Protein AF-A0A0A2K916-F1 (afdb_monomer_lite)

Secondary structure (DSSP, 8-state):
-HHHHHHTT--EEEE-HHHHTTHHHHHHHHTTTTTTT-EEEE------S--SGGGS-SS-TT-TTSHHHHHHHHHH-SHHHHHHHHHHHHHHHHTT--HHHHHHHHHHHTSS--GGGT-------SSHHHHHHHHHHHHS-PPPHHHHHHHHHHHHHHGGGPPPS--

Sequence (167 aa):
MFDLFQRHGHSGVDTSRVYRAGSPEEYLGDSQWKARGLKVQTKGYPTARKGLENLRLKYSRFDPKRRQGGAQQGRYWNEAYFDALDIIRSVAKIHGLTESECAFRWLSHHSGLDREFGDAVLVGASSYRQLETNLVELEKGSLPEEVVQALNDRWLQVKGGVFKYWR

InterPro domains:
  IPR023210 NADP-dependent oxidoreductase domain [PF00248] (63-152)
  IPR036812 NAD(P)-dependent oxidoreductase domain superfamily [G3DSA:3.20.20.100] (51-167)
  IPR036812 NAD(P)-dependent oxidoreductase domain superfamily [SSF51430] (71-162)

Structure (mmCIF, N/CA/C/O backbone):
data_AF-A0A0A2K916-F1
#
_entry.id   AF-A0A0A2K916-F1
#
loop_
_atom_site.group_PDB
_atom_site.id
_atom_site.type_symbol
_atom_site.label_atom_id
_atom_site.label_alt_id
_atom_site.label_comp_id
_atom_site.label_asym_id
_atom_site.label_entity_id
_atom_site.label_seq_id
_atom_site.pdbx_PDB_ins_c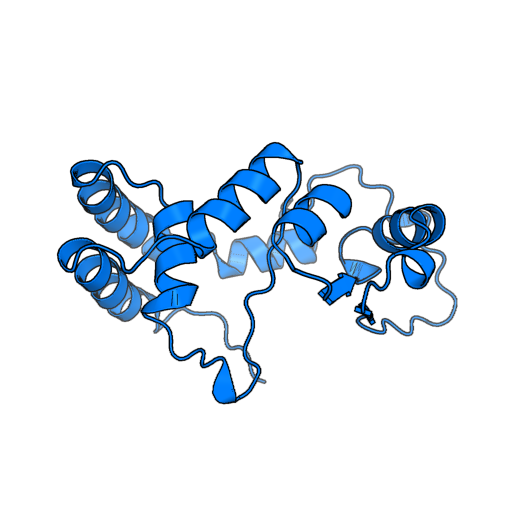ode
_atom_site.Cartn_x
_atom_site.Cartn_y
_atom_site.Cartn_z
_atom_site.occupancy
_atom_site.B_iso_or_equiv
_atom_site.auth_seq_id
_atom_site.auth_comp_id
_atom_site.auth_asym_id
_atom_site.auth_atom_id
_atom_site.pdbx_PDB_model_num
ATOM 1 N N . MET A 1 1 ? 8.222 -14.745 -8.847 1.00 87.31 1 MET A N 1
ATOM 2 C CA . MET A 1 1 ? 7.267 -13.672 -8.471 1.00 87.31 1 MET A CA 1
ATOM 3 C C . MET A 1 1 ? 6.186 -13.509 -9.528 1.00 87.31 1 MET A C 1
ATOM 5 O O . MET A 1 1 ? 5.023 -13.550 -9.158 1.00 87.31 1 MET A O 1
ATOM 9 N N . PHE A 1 2 ? 6.535 -13.400 -10.817 1.00 91.12 2 PHE A N 1
ATOM 10 C CA . PHE A 1 2 ? 5.530 -13.291 -11.883 1.00 91.12 2 PHE A CA 1
ATOM 11 C C . PHE A 1 2 ? 4.550 -14.468 -11.933 1.00 91.12 2 PHE A C 1
ATOM 13 O O . PHE A 1 2 ? 3.363 -14.225 -12.068 1.00 91.12 2 PHE A O 1
ATOM 20 N N . ASP A 1 3 ? 4.988 -15.709 -11.693 1.00 92.50 3 ASP A N 1
ATOM 21 C CA . ASP A 1 3 ? 4.062 -16.859 -11.680 1.00 92.50 3 ASP A CA 1
ATOM 22 C C . ASP A 1 3 ? 2.998 -16.768 -10.581 1.00 92.50 3 ASP A C 1
ATOM 24 O O . ASP A 1 3 ? 1.898 -17.279 -10.738 1.00 92.50 3 ASP A O 1
ATOM 28 N N . LEU A 1 4 ? 3.327 -16.158 -9.438 1.00 94.75 4 LEU A N 1
ATOM 29 C CA . LEU A 1 4 ? 2.354 -15.911 -8.374 1.00 94.75 4 LEU A CA 1
ATOM 30 C C . LEU A 1 4 ? 1.398 -14.798 -8.799 1.00 94.75 4 LEU A C 1
ATOM 32 O O . LEU A 1 4 ? 0.192 -14.983 -8.780 1.00 94.75 4 LEU A O 1
ATOM 36 N N . PHE A 1 5 ? 1.944 -13.676 -9.262 1.00 94.31 5 PHE A N 1
ATOM 37 C CA . PHE A 1 5 ? 1.154 -12.538 -9.723 1.00 94.31 5 PHE A CA 1
ATOM 38 C C . PHE A 1 5 ? 0.159 -12.918 -10.836 1.00 94.31 5 PHE A C 1
ATOM 40 O O . PHE A 1 5 ? -1.000 -12.518 -10.795 1.00 94.31 5 PHE A O 1
ATOM 47 N N . GLN A 1 6 ? 0.585 -13.763 -11.780 1.00 94.44 6 GLN A N 1
ATOM 48 C CA . GLN A 1 6 ? -0.260 -14.280 -12.858 1.00 94.44 6 GLN A CA 1
ATOM 49 C C . GLN A 1 6 ? -1.275 -15.327 -12.381 1.00 94.44 6 GLN A C 1
ATOM 51 O O . GLN A 1 6 ? -2.365 -15.392 -12.941 1.00 94.44 6 GLN A O 1
ATOM 56 N N . ARG A 1 7 ? -0.969 -16.115 -11.338 1.00 95.94 7 ARG A N 1
ATOM 57 C CA . ARG A 1 7 ? -1.947 -17.023 -10.704 1.00 95.94 7 ARG A CA 1
ATOM 58 C C . ARG A 1 7 ? -3.122 -16.271 -10.077 1.00 95.94 7 ARG A C 1
ATOM 60 O O . ARG A 1 7 ? -4.234 -16.777 -10.126 1.00 95.94 7 ARG A O 1
ATOM 67 N N . HIS A 1 8 ? -2.884 -15.059 -9.580 1.00 95.94 8 HIS A N 1
ATOM 68 C CA . HIS A 1 8 ? -3.926 -14.123 -9.137 1.00 95.94 8 HIS A CA 1
ATOM 69 C C . HIS A 1 8 ? -4.575 -13.340 -10.304 1.00 95.94 8 HIS A C 1
ATOM 71 O O . HIS A 1 8 ? -5.318 -12.387 -10.099 1.00 95.94 8 HIS A O 1
ATOM 77 N N . GLY A 1 9 ? -4.299 -13.713 -11.561 1.00 94.81 9 GLY A N 1
ATOM 78 C CA . GLY A 1 9 ? -4.938 -13.131 -12.746 1.00 94.81 9 GLY A CA 1
ATOM 79 C C . GLY A 1 9 ? -4.369 -11.784 -13.202 1.00 94.81 9 GLY A C 1
ATOM 80 O O . GLY A 1 9 ? -4.947 -11.142 -14.079 1.00 94.81 9 GLY A O 1
ATOM 81 N N . HIS A 1 10 ? -3.239 -11.334 -12.650 1.00 95.06 10 HIS A N 1
ATOM 82 C CA . HIS A 1 10 ? -2.664 -10.034 -12.989 1.00 95.06 10 HIS A CA 1
ATOM 83 C C . HIS A 1 10 ? -1.557 -10.119 -14.050 1.00 95.06 10 HIS A C 1
ATOM 85 O O . HIS A 1 10 ? -0.764 -11.060 -14.088 1.00 95.06 10 HIS A O 1
ATOM 91 N N . SER A 1 11 ? -1.459 -9.087 -14.898 1.00 94.00 11 SER A N 1
ATOM 92 C CA . SER A 1 11 ? -0.480 -9.037 -15.997 1.00 94.00 11 SER A CA 1
ATOM 93 C C . SER A 1 11 ? 0.291 -7.718 -16.123 1.00 94.00 11 SER A C 1
ATOM 95 O O . SER A 1 11 ? 1.209 -7.638 -16.937 1.00 94.00 11 SER A O 1
ATOM 97 N N . GLY A 1 12 ? -0.088 -6.664 -15.393 1.00 92.75 12 GLY A N 1
ATOM 98 C CA . GLY A 1 12 ? 0.546 -5.343 -15.478 1.00 92.75 12 GLY A CA 1
ATOM 99 C C . GLY A 1 12 ? 1.799 -5.245 -14.609 1.00 92.75 12 GLY A C 1
ATOM 100 O O . GLY A 1 12 ? 1.742 -5.545 -13.421 1.00 92.75 12 GLY A O 1
ATOM 101 N N . VAL A 1 13 ? 2.924 -4.816 -15.181 1.00 89.94 13 VAL A N 1
ATOM 102 C CA . VAL A 1 13 ? 4.197 -4.677 -14.457 1.00 89.94 13 VAL A CA 1
ATOM 103 C C . VAL A 1 13 ? 4.744 -3.265 -14.640 1.00 89.94 13 VAL A C 1
ATOM 105 O O . VAL A 1 13 ? 5.066 -2.885 -15.760 1.00 89.94 13 VAL A O 1
ATOM 108 N N . ASP A 1 14 ? 4.888 -2.506 -13.550 1.00 87.50 14 ASP A N 1
ATOM 109 C CA . ASP A 1 14 ? 5.617 -1.228 -13.538 1.00 87.50 14 ASP A CA 1
ATOM 110 C C . ASP A 1 14 ? 7.087 -1.469 -13.178 1.00 87.50 14 ASP A C 1
ATOM 112 O O . ASP A 1 14 ? 7.403 -2.138 -12.191 1.00 87.50 14 ASP A O 1
ATOM 116 N N . THR A 1 15 ? 7.997 -0.897 -13.962 1.00 80.19 15 THR A N 1
ATOM 117 C CA . THR A 1 15 ? 9.429 -0.871 -13.652 1.00 80.19 15 THR A CA 1
ATOM 118 C C . THR A 1 15 ? 9.995 0.539 -13.737 1.00 80.19 15 THR A C 1
ATOM 120 O O . THR A 1 15 ? 9.537 1.401 -14.489 1.00 80.19 15 THR A O 1
ATOM 123 N N . SER A 1 16 ? 11.049 0.782 -12.963 1.00 75.94 16 SER A N 1
ATOM 124 C CA . SER A 1 16 ? 11.874 1.968 -13.122 1.00 75.94 16 SER A CA 1
ATOM 125 C C . SER A 1 16 ? 13.314 1.676 -12.741 1.00 75.94 16 SER A C 1
ATOM 127 O O . SER A 1 16 ? 13.603 1.290 -11.601 1.00 75.94 16 SER A O 1
ATOM 129 N N . ARG A 1 17 ? 14.227 2.030 -13.651 1.00 70.81 17 ARG A N 1
ATOM 130 C CA . ARG A 1 17 ? 15.678 2.017 -13.423 1.00 70.81 17 ARG A CA 1
ATOM 131 C C . ARG A 1 17 ? 16.077 2.745 -12.140 1.00 70.81 17 ARG A C 1
ATOM 133 O O . ARG A 1 17 ? 17.066 2.381 -11.512 1.00 70.81 17 ARG A O 1
ATOM 140 N N . VAL A 1 18 ? 15.310 3.753 -11.717 1.00 68.25 18 VAL A N 1
ATOM 141 C CA . VAL A 1 18 ? 15.595 4.567 -10.523 1.00 68.25 18 VAL A CA 1
ATOM 142 C C . VAL A 1 18 ? 15.354 3.805 -9.215 1.00 68.25 18 VAL A C 1
ATOM 144 O O . VAL A 1 18 ? 16.002 4.113 -8.213 1.00 68.25 18 VAL A O 1
ATOM 147 N N . TYR A 1 19 ? 14.459 2.811 -9.195 1.00 68.06 19 TYR A N 1
ATOM 148 C CA . TYR A 1 19 ? 14.067 2.136 -7.952 1.00 68.06 19 TYR A CA 1
ATOM 149 C C . TYR A 1 19 ? 15.138 1.188 -7.409 1.00 68.06 19 TYR A C 1
ATOM 151 O O . TYR A 1 19 ? 15.278 1.060 -6.192 1.00 68.06 19 TYR A O 1
ATOM 159 N N . ARG A 1 20 ? 15.888 0.518 -8.292 1.00 67.62 20 ARG A N 1
ATOM 160 C CA . ARG A 1 20 ? 16.982 -0.396 -7.918 1.00 67.62 20 ARG A CA 1
ATOM 161 C C . ARG A 1 20 ? 18.138 -0.399 -8.923 1.00 67.62 20 ARG A C 1
ATOM 163 O O . ARG A 1 20 ? 18.786 -1.417 -9.128 1.00 67.62 20 ARG A O 1
ATOM 170 N N . ALA A 1 21 ? 18.411 0.749 -9.536 1.00 67.62 21 ALA A N 1
ATOM 171 C CA . ALA A 1 21 ? 19.611 0.951 -10.342 1.00 67.62 21 ALA A CA 1
ATOM 172 C C . ALA A 1 21 ? 19.800 -0.018 -11.523 1.00 67.62 21 ALA A C 1
ATOM 174 O O . ALA A 1 21 ? 20.924 -0.402 -11.821 1.00 67.62 21 ALA A O 1
ATOM 175 N N . GLY A 1 22 ? 18.717 -0.409 -12.195 1.00 70.06 22 GLY A N 1
ATOM 176 C CA . GLY A 1 22 ? 18.7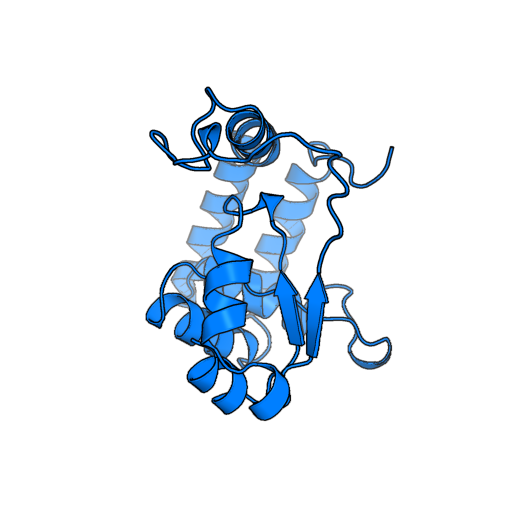78 -1.330 -13.337 1.00 70.06 22 GLY A CA 1
ATOM 177 C C . GLY A 1 22 ? 18.500 -2.799 -13.007 1.00 70.06 22 GLY A C 1
ATOM 178 O O . GLY A 1 22 ? 18.174 -3.560 -13.913 1.00 70.06 22 GLY A O 1
ATOM 179 N N . SER A 1 23 ? 18.546 -3.204 -11.730 1.00 74.25 23 SER A N 1
ATOM 180 C CA . SER A 1 23 ? 18.250 -4.595 -11.346 1.00 74.25 23 SER A CA 1
ATOM 181 C C . SER A 1 23 ? 16.850 -5.088 -11.767 1.00 74.25 23 SER A C 1
ATOM 183 O O . SER A 1 23 ? 16.707 -6.274 -12.062 1.00 74.25 23 SER A O 1
ATOM 185 N N . PRO A 1 24 ? 15.786 -4.253 -11.774 1.00 75.62 24 PRO A N 1
ATOM 186 C CA . PRO A 1 24 ? 14.473 -4.684 -12.243 1.00 75.62 24 PRO A CA 1
ATOM 187 C C . PRO A 1 24 ? 14.465 -4.972 -13.747 1.00 75.62 24 PRO A C 1
ATOM 189 O O . PRO A 1 24 ? 13.801 -5.908 -14.176 1.00 75.62 24 PRO A O 1
ATOM 192 N N . GLU A 1 25 ? 15.216 -4.207 -14.542 1.00 76.69 25 GLU A N 1
ATOM 193 C CA . GLU A 1 25 ? 15.340 -4.405 -15.986 1.00 76.69 25 GLU A CA 1
ATOM 194 C C . GLU A 1 25 ? 16.125 -5.676 -16.337 1.00 76.69 25 GLU A C 1
ATOM 196 O O . GLU A 1 25 ? 15.740 -6.366 -17.276 1.00 76.69 25 GLU A O 1
ATOM 201 N N . GLU A 1 26 ? 17.171 -6.010 -15.574 1.00 79.12 26 GLU A N 1
ATOM 202 C CA . GLU A 1 26 ? 17.886 -7.292 -15.696 1.00 79.12 26 GLU A CA 1
ATOM 203 C C . GLU A 1 26 ? 16.943 -8.466 -15.405 1.00 79.12 26 GLU A C 1
ATOM 205 O O . GLU A 1 26 ? 16.761 -9.342 -16.249 1.00 79.12 26 GLU A O 1
ATOM 210 N N . TYR A 1 27 ? 16.239 -8.421 -14.267 1.00 81.94 27 TYR A N 1
ATOM 211 C CA . TYR A 1 27 ? 15.251 -9.443 -13.909 1.00 81.94 27 TYR A CA 1
ATOM 212 C C . TYR A 1 27 ? 14.135 -9.568 -14.957 1.00 81.94 27 TYR A C 1
ATOM 214 O O . TYR A 1 27 ? 13.708 -10.673 -15.293 1.00 81.94 27 TYR A O 1
ATOM 222 N N . LEU A 1 28 ? 13.659 -8.442 -15.498 1.00 82.88 28 LEU A N 1
ATOM 223 C CA . LEU A 1 28 ? 12.695 -8.440 -16.594 1.00 82.88 28 LEU A CA 1
ATOM 224 C C . LEU A 1 28 ? 13.277 -9.093 -17.850 1.00 82.88 28 LEU A C 1
ATOM 226 O O . LEU A 1 28 ? 12.583 -9.911 -18.454 1.00 82.88 28 LEU A O 1
ATOM 230 N N . GLY A 1 29 ? 14.522 -8.785 -18.217 1.00 83.94 29 GLY A N 1
ATOM 231 C CA . GLY A 1 29 ? 15.231 -9.411 -19.336 1.00 83.94 29 GLY A CA 1
ATOM 232 C C . GLY A 1 29 ? 15.246 -10.936 -19.235 1.00 83.94 29 GLY A C 1
ATOM 233 O O . GLY A 1 29 ? 14.818 -11.613 -20.171 1.00 83.94 29 GLY A O 1
ATOM 234 N N . ASP A 1 30 ? 15.612 -11.459 -18.066 1.00 85.94 30 ASP A N 1
ATOM 235 C CA . ASP A 1 30 ? 15.699 -12.904 -17.810 1.00 85.94 30 ASP A CA 1
ATOM 236 C C . ASP A 1 30 ? 14.327 -13.582 -17.690 1.00 85.94 30 ASP A C 1
ATOM 238 O O . ASP A 1 30 ? 14.185 -14.788 -17.892 1.00 85.94 30 ASP A O 1
ATOM 242 N N . SER A 1 31 ? 13.277 -12.821 -17.376 1.00 86.69 31 SER A N 1
ATOM 243 C CA . SER A 1 31 ? 11.952 -13.382 -17.104 1.00 86.69 31 SER A CA 1
ATOM 244 C C . SER A 1 31 ? 11.175 -13.846 -18.337 1.00 86.69 31 SER A C 1
ATOM 246 O O . SER A 1 31 ? 10.111 -14.437 -18.174 1.00 86.69 31 SER A O 1
ATOM 248 N N . GLN A 1 32 ? 11.642 -13.573 -19.562 1.00 89.62 32 GLN A N 1
ATOM 249 C CA . GLN A 1 32 ? 10.876 -13.827 -20.796 1.00 89.62 32 GLN A CA 1
ATOM 250 C C . GLN A 1 32 ? 9.469 -13.191 -20.767 1.00 89.62 32 GLN A C 1
ATOM 252 O O . GLN A 1 32 ? 8.494 -13.753 -21.270 1.00 89.62 32 GLN A O 1
ATOM 257 N N . TRP A 1 33 ? 9.346 -12.002 -20.171 1.00 89.62 33 TRP A N 1
ATOM 258 C CA . TRP A 1 33 ? 8.066 -11.344 -19.878 1.00 89.62 33 TRP A CA 1
ATOM 259 C C . TRP A 1 33 ? 7.099 -11.245 -21.071 1.00 89.62 33 TRP A C 1
ATOM 261 O O . TRP A 1 33 ? 5.890 -11.366 -20.884 1.00 89.62 33 TRP A O 1
ATOM 271 N N . LYS A 1 34 ? 7.617 -11.083 -22.299 1.00 90.00 34 LYS A N 1
ATOM 272 C CA . LYS A 1 34 ? 6.802 -11.052 -23.527 1.00 90.00 34 LYS A CA 1
ATOM 273 C C . LYS A 1 34 ? 6.093 -12.381 -23.783 1.00 90.00 34 LYS A C 1
ATOM 275 O O . LYS A 1 34 ? 4.897 -12.384 -24.043 1.00 90.00 34 LYS A O 1
ATOM 280 N N . ALA A 1 35 ? 6.814 -13.498 -23.675 1.00 91.88 35 ALA A N 1
ATOM 281 C CA . ALA A 1 35 ? 6.252 -14.836 -23.875 1.00 91.88 35 ALA A CA 1
ATOM 282 C C . ALA A 1 35 ? 5.209 -15.184 -22.800 1.00 91.88 35 ALA A C 1
ATOM 284 O O . ALA A 1 35 ? 4.276 -15.936 -23.055 1.00 91.88 35 ALA A O 1
ATOM 285 N N . ARG A 1 36 ? 5.332 -14.577 -21.614 1.00 92.69 36 ARG A N 1
ATOM 286 C CA . ARG A 1 36 ? 4.366 -14.694 -20.513 1.00 92.69 36 ARG A CA 1
ATOM 287 C C . ARG A 1 36 ? 3.112 -13.832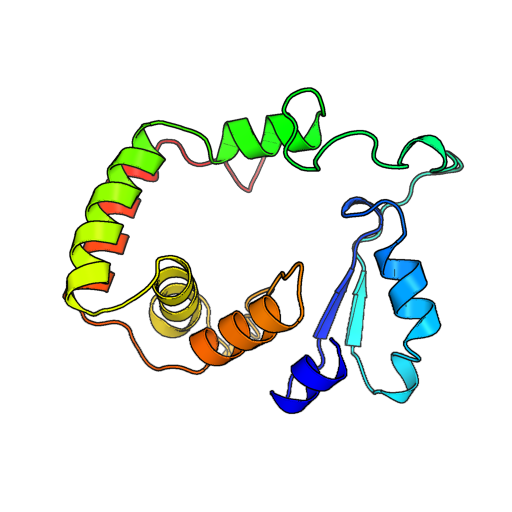 -20.690 1.00 92.69 36 ARG A C 1
ATOM 289 O O . ARG A 1 36 ? 2.226 -13.908 -19.846 1.00 92.69 36 ARG A O 1
ATOM 296 N N . GLY A 1 37 ? 3.047 -12.972 -21.710 1.00 93.06 37 GLY A N 1
ATOM 297 C CA . GLY A 1 37 ? 1.936 -12.035 -21.902 1.00 93.06 37 GLY A CA 1
ATOM 298 C C . GLY A 1 37 ? 1.884 -10.892 -20.878 1.00 93.06 37 GLY A C 1
ATOM 299 O O . GLY A 1 37 ? 0.830 -10.283 -20.692 1.00 93.06 37 GLY A O 1
ATOM 300 N N . LEU A 1 38 ? 2.996 -10.587 -20.195 1.00 93.00 38 LEU A N 1
ATOM 301 C CA . LEU A 1 38 ? 3.056 -9.464 -19.255 1.00 93.00 38 LEU A CA 1
ATOM 302 C C . LEU A 1 38 ? 3.032 -8.126 -20.011 1.00 93.00 38 LEU A C 1
ATOM 304 O O . LEU A 1 38 ? 3.710 -7.949 -21.024 1.00 93.00 38 LEU A O 1
ATOM 308 N N . LYS A 1 39 ? 2.278 -7.157 -19.489 1.00 92.00 39 LYS A N 1
ATOM 309 C CA . LYS A 1 39 ? 2.198 -5.783 -20.000 1.00 92.00 39 LYS A CA 1
ATOM 310 C C . LYS A 1 39 ? 3.127 -4.901 -19.170 1.00 92.00 39 LYS A C 1
ATOM 312 O O . LYS A 1 39 ? 2.763 -4.468 -18.079 1.00 92.00 39 LYS A O 1
ATOM 317 N N . VAL A 1 40 ? 4.338 -4.672 -19.673 1.00 88.19 40 VAL A N 1
ATOM 318 C CA . VAL A 1 40 ? 5.351 -3.875 -18.969 1.00 88.19 40 VAL A CA 1
ATOM 319 C C . VAL A 1 40 ? 5.178 -2.394 -19.288 1.00 88.19 40 VAL A C 1
ATOM 321 O O . VAL A 1 40 ? 5.262 -1.981 -20.444 1.00 88.19 40 VAL A O 1
ATOM 324 N N . GLN A 1 41 ? 4.990 -1.594 -18.245 1.00 83.12 41 GLN A N 1
ATOM 325 C CA . GLN A 1 41 ? 5.120 -0.145 -18.270 1.00 83.12 41 GLN A CA 1
ATOM 326 C C . GLN A 1 41 ? 6.448 0.230 -17.613 1.00 83.12 41 GLN A C 1
ATOM 328 O O . GLN A 1 41 ? 6.839 -0.330 -16.590 1.00 83.12 41 GLN A O 1
ATOM 333 N N . THR A 1 42 ? 7.181 1.158 -18.223 1.00 73.94 42 THR A N 1
ATOM 334 C CA . THR A 1 42 ? 8.459 1.623 -17.683 1.00 73.94 42 THR A CA 1
ATOM 335 C C . THR A 1 42 ? 8.432 3.126 -17.511 1.00 73.94 42 THR A C 1
ATOM 337 O O . THR A 1 42 ? 8.121 3.869 -18.443 1.00 73.94 42 THR A O 1
ATOM 340 N N . LYS A 1 43 ? 8.843 3.599 -16.337 1.00 68.25 43 LYS A N 1
ATOM 341 C CA . LYS A 1 43 ? 9.134 5.020 -16.150 1.00 68.25 43 LYS A CA 1
ATOM 342 C C . LYS A 1 43 ? 10.445 5.326 -16.860 1.00 68.25 43 LYS A C 1
ATOM 344 O O . LYS A 1 43 ? 11.517 4.934 -16.395 1.00 68.25 43 LYS A O 1
ATOM 349 N N . GLY A 1 44 ? 10.356 5.991 -18.010 1.00 58.19 44 GLY A N 1
ATOM 350 C CA . GLY A 1 44 ? 11.521 6.469 -18.744 1.00 58.19 44 GLY A CA 1
ATOM 351 C C . GLY A 1 44 ? 12.343 7.411 -17.865 1.00 58.19 44 GLY A C 1
ATOM 352 O O . GLY A 1 44 ? 11.846 8.440 -17.418 1.00 58.19 44 GLY A O 1
ATOM 353 N N . TYR A 1 45 ? 13.601 7.057 -17.610 1.00 57.19 45 TYR A N 1
ATOM 354 C CA . TYR A 1 45 ? 14.565 7.943 -16.961 1.00 57.19 45 TYR A CA 1
ATOM 355 C C . TYR A 1 45 ? 15.691 8.232 -17.957 1.00 57.19 45 TYR A C 1
ATOM 357 O O . TYR A 1 45 ? 16.715 7.544 -17.938 1.00 57.19 45 TYR A O 1
ATOM 365 N N . PRO A 1 46 ? 15.485 9.173 -18.899 1.00 56.72 46 PRO A N 1
ATOM 366 C CA . PRO A 1 46 ? 16.454 9.467 -19.943 1.00 56.72 46 PRO A CA 1
ATOM 367 C C . PRO A 1 46 ? 17.643 10.217 -19.337 1.00 56.72 46 PRO A C 1
ATOM 369 O O . PRO A 1 46 ? 17.722 11.440 -19.370 1.00 56.72 46 PRO A O 1
ATOM 372 N N . THR A 1 47 ? 18.590 9.488 -18.753 1.00 55.19 47 THR A N 1
ATOM 373 C CA . THR A 1 47 ? 19.897 10.046 -18.407 1.00 55.19 47 THR A CA 1
ATOM 374 C C . THR A 1 47 ? 20.859 9.769 -19.542 1.00 55.19 47 THR A C 1
ATOM 376 O O . THR A 1 47 ? 21.266 8.627 -19.757 1.00 55.19 47 THR A O 1
ATOM 379 N N . ALA A 1 48 ? 21.254 10.821 -20.254 1.00 49.12 48 ALA A N 1
ATOM 380 C CA . ALA A 1 48 ? 22.370 10.751 -21.179 1.00 49.12 48 ALA A CA 1
ATOM 381 C C . ALA A 1 48 ? 23.639 10.304 -20.422 1.00 49.12 48 ALA A C 1
ATOM 383 O O . ALA A 1 48 ? 24.122 10.997 -19.528 1.00 49.12 48 ALA A O 1
ATOM 384 N N . ARG A 1 49 ? 24.176 9.134 -20.787 1.00 48.72 49 ARG A N 1
ATOM 385 C CA . ARG A 1 49 ? 25.587 8.732 -20.613 1.00 48.72 49 ARG A CA 1
ATOM 386 C C . ARG A 1 49 ? 26.223 8.690 -19.208 1.00 48.72 49 ARG A C 1
ATOM 388 O O . ARG A 1 49 ? 27.429 8.475 -19.138 1.00 48.72 49 ARG A O 1
ATOM 395 N N . LYS A 1 50 ? 25.505 8.801 -18.085 1.00 55.38 50 LYS A N 1
ATOM 396 C CA . LYS A 1 50 ? 26.109 8.471 -16.773 1.00 55.38 50 LYS A CA 1
ATOM 397 C C . LYS A 1 50 ? 25.936 6.982 -16.470 1.00 55.38 50 LYS A C 1
ATOM 399 O O . LYS A 1 50 ? 24.828 6.538 -16.184 1.00 55.38 50 LYS A O 1
ATOM 404 N N . GLY A 1 51 ? 27.032 6.225 -16.552 1.00 54.44 51 GLY A N 1
ATOM 405 C CA . GLY A 1 51 ? 27.089 4.831 -16.111 1.00 54.44 51 GLY A CA 1
ATOM 406 C C . GLY A 1 51 ? 26.635 4.696 -14.654 1.00 54.44 51 GLY A C 1
ATOM 407 O O . GLY A 1 51 ? 26.968 5.523 -13.805 1.00 54.44 51 GLY A O 1
ATOM 408 N N . LEU A 1 52 ? 25.826 3.673 -14.378 1.00 53.94 52 LEU A N 1
ATOM 409 C CA . LEU A 1 52 ? 25.156 3.457 -13.090 1.00 53.94 52 LEU A CA 1
ATOM 410 C C . LEU A 1 52 ? 26.017 2.655 -12.095 1.00 53.94 52 LEU A C 1
ATOM 412 O O . LEU A 1 52 ? 25.517 2.251 -11.050 1.00 53.94 52 LEU A O 1
ATOM 416 N N . GLU A 1 53 ? 27.306 2.450 -12.377 1.00 54.75 53 GLU A N 1
ATOM 417 C CA . GLU A 1 53 ? 28.219 1.636 -11.554 1.00 54.75 53 GLU A CA 1
ATOM 418 C C . GLU A 1 53 ? 28.291 2.106 -10.087 1.00 54.75 53 GLU A C 1
ATOM 420 O O . GLU A 1 53 ? 28.423 1.301 -9.166 1.00 54.75 53 GLU A O 1
ATOM 425 N N . ASN A 1 54 ? 28.058 3.400 -9.844 1.00 50.72 54 ASN A N 1
ATOM 426 C CA . ASN A 1 54 ? 28.018 4.005 -8.508 1.00 50.72 54 ASN A CA 1
ATOM 427 C C . ASN A 1 54 ? 26.714 3.762 -7.721 1.00 50.72 54 ASN A C 1
ATOM 429 O O . ASN A 1 54 ? 26.549 4.290 -6.620 1.00 50.72 54 ASN A O 1
ATOM 433 N N . LEU A 1 55 ? 25.756 3.001 -8.257 1.00 54.56 55 LEU A N 1
ATOM 434 C CA . LEU A 1 55 ? 24.504 2.690 -7.563 1.00 54.56 55 LEU A CA 1
ATOM 435 C C . LEU A 1 55 ? 24.518 1.360 -6.801 1.00 54.56 55 LEU A C 1
ATOM 437 O O . LEU A 1 55 ? 23.527 1.056 -6.132 1.00 54.56 55 LEU A O 1
ATOM 441 N N . ARG A 1 56 ? 25.618 0.595 -6.838 1.00 53.44 56 ARG A N 1
ATOM 442 C CA . ARG A 1 56 ? 25.772 -0.621 -6.027 1.00 53.44 56 ARG A CA 1
ATOM 443 C C . ARG A 1 56 ? 25.628 -0.252 -4.540 1.00 53.44 56 ARG A C 1
ATOM 445 O O . ARG A 1 56 ? 26.400 0.526 -3.983 1.00 53.44 56 ARG A O 1
ATOM 452 N N . LEU A 1 57 ? 24.540 -0.718 -3.928 1.00 56.81 57 LEU A N 1
ATOM 453 C CA . LEU A 1 57 ? 23.977 -0.138 -2.707 1.00 56.81 57 LEU A CA 1
ATOM 454 C C . LEU A 1 57 ? 24.793 -0.552 -1.468 1.00 56.81 57 LEU A C 1
ATOM 456 O O . LEU A 1 57 ? 24.605 -1.645 -0.949 1.00 56.81 57 LEU A O 1
ATOM 460 N N . LYS A 1 58 ? 25.664 0.330 -0.958 1.00 60.16 58 LYS A N 1
ATOM 461 C CA . LYS A 1 58 ? 26.337 0.143 0.349 1.00 60.16 58 LYS A CA 1
ATOM 462 C C . LYS A 1 58 ? 25.397 0.373 1.550 1.00 60.16 58 LYS A C 1
ATOM 464 O O . LYS A 1 58 ? 25.695 -0.053 2.658 1.00 60.16 58 LYS A O 1
ATOM 469 N N . TYR A 1 59 ? 24.262 1.038 1.323 1.00 63.56 59 TYR A N 1
ATOM 470 C CA . TYR A 1 59 ? 23.323 1.498 2.351 1.00 63.56 59 TYR A CA 1
ATOM 471 C C . TYR A 1 59 ? 21.871 1.178 1.973 1.00 63.56 59 TYR A C 1
ATOM 473 O O . TYR A 1 59 ? 21.542 1.079 0.785 1.00 63.56 59 TYR A O 1
ATOM 481 N N . SER A 1 60 ? 20.993 1.070 2.980 1.00 77.06 60 SER A N 1
ATOM 482 C CA . SER A 1 60 ? 19.551 0.850 2.791 1.00 77.06 60 SER A CA 1
ATOM 483 C C . SER A 1 60 ? 18.934 1.911 1.872 1.00 77.06 60 SER A C 1
ATOM 485 O O . SER A 1 60 ? 19.332 3.078 1.870 1.00 77.06 60 SER A O 1
ATOM 487 N N . ARG A 1 61 ? 17.910 1.531 1.099 1.00 73.44 61 ARG A N 1
ATOM 488 C CA . ARG A 1 61 ? 17.133 2.477 0.274 1.00 73.44 61 ARG A CA 1
ATOM 489 C C . ARG A 1 61 ? 16.428 3.560 1.100 1.00 73.44 61 ARG A C 1
ATOM 491 O O . ARG A 1 61 ? 16.115 4.604 0.547 1.00 73.44 61 ARG A O 1
ATOM 498 N N . PHE A 1 62 ? 16.229 3.315 2.397 1.00 78.50 62 PHE A N 1
ATOM 499 C CA . PHE A 1 62 ? 15.615 4.243 3.350 1.00 78.50 62 PHE A CA 1
ATOM 500 C C . PHE A 1 62 ? 16.640 4.983 4.233 1.00 78.50 62 PHE A C 1
ATOM 502 O O . PHE A 1 62 ? 16.247 5.648 5.187 1.00 78.50 62 PHE A O 1
ATOM 509 N N . ASP A 1 63 ? 17.944 4.864 3.945 1.00 83.25 63 ASP A N 1
ATOM 510 C CA . ASP A 1 63 ? 18.997 5.576 4.683 1.00 83.25 63 ASP A CA 1
ATOM 511 C C . ASP A 1 63 ? 18.890 7.099 4.440 1.00 83.25 63 ASP A C 1
ATOM 513 O O . ASP A 1 63 ? 18.971 7.530 3.279 1.00 83.25 63 ASP A O 1
ATOM 517 N N . PRO A 1 64 ? 18.742 7.928 5.493 1.00 85.25 64 PRO A N 1
ATOM 518 C CA . PRO A 1 64 ? 18.539 9.368 5.350 1.00 85.25 64 PRO A CA 1
ATOM 519 C C . PRO A 1 64 ? 19.753 10.096 4.770 1.00 85.25 64 PRO A C 1
ATOM 521 O O . PRO A 1 64 ? 19.602 11.178 4.206 1.00 85.25 64 PRO A O 1
ATOM 524 N N . LYS A 1 65 ? 20.950 9.492 4.819 1.00 84.56 65 LYS A N 1
ATOM 525 C CA . LYS A 1 65 ? 22.160 10.031 4.175 1.00 84.56 65 LYS A CA 1
ATOM 526 C C . LYS A 1 65 ? 22.036 10.066 2.652 1.00 84.56 65 LYS A C 1
ATOM 528 O O . LYS A 1 65 ? 22.828 10.719 1.976 1.00 84.56 65 LYS A O 1
ATOM 533 N N . ARG A 1 66 ? 21.055 9.359 2.081 1.00 78.94 66 ARG A N 1
ATOM 534 C CA . ARG A 1 66 ? 20.759 9.377 0.647 1.00 78.94 66 ARG A CA 1
ATOM 535 C C . ARG A 1 66 ? 19.604 10.319 0.377 1.00 78.94 66 ARG A C 1
ATOM 537 O O . ARG A 1 66 ? 18.589 10.274 1.056 1.00 78.94 66 ARG A O 1
ATOM 544 N N . ARG A 1 67 ? 19.690 11.065 -0.726 1.00 79.06 67 ARG A N 1
ATOM 545 C CA . ARG A 1 67 ? 18.620 11.977 -1.161 1.00 79.06 67 ARG A CA 1
ATOM 546 C C . ARG A 1 67 ? 17.240 11.305 -1.227 1.00 79.06 67 ARG A C 1
ATOM 548 O O . ARG A 1 67 ? 16.257 11.916 -0.833 1.00 79.06 67 ARG A O 1
ATOM 555 N N . GLN A 1 68 ? 17.165 10.065 -1.727 1.00 78.62 68 GLN A N 1
ATOM 556 C CA . GLN A 1 68 ? 15.904 9.312 -1.763 1.00 78.62 68 GLN A CA 1
ATOM 557 C C . GLN A 1 68 ? 15.426 8.951 -0.350 1.00 78.62 68 GLN A C 1
ATOM 559 O O . GLN A 1 68 ? 14.302 9.303 -0.005 1.00 78.62 68 GLN A O 1
ATOM 564 N N . GLY A 1 69 ? 16.289 8.331 0.465 1.00 84.25 69 GLY A N 1
ATOM 565 C CA . GLY A 1 69 ? 15.970 7.933 1.840 1.00 84.25 69 GLY A CA 1
ATOM 566 C C . GLY A 1 69 ? 15.541 9.108 2.712 1.00 84.25 69 GLY A C 1
ATOM 567 O O . GLY A 1 69 ? 14.495 9.041 3.347 1.00 84.25 69 GLY A O 1
ATOM 568 N N . GLY A 1 70 ? 16.269 10.226 2.649 1.00 87.06 70 GLY A N 1
ATOM 569 C CA . GLY A 1 70 ? 15.903 11.465 3.334 1.00 87.06 70 GLY A CA 1
ATOM 570 C C . GLY A 1 70 ? 14.548 12.012 2.877 1.00 87.06 70 GLY A C 1
ATOM 571 O O . GLY A 1 70 ? 13.741 12.413 3.708 1.00 87.06 70 GLY A O 1
ATOM 572 N N . ALA A 1 71 ? 14.236 11.951 1.577 1.00 85.88 71 ALA A N 1
ATOM 573 C CA . ALA A 1 71 ? 12.922 12.352 1.071 1.00 85.88 71 ALA A CA 1
ATOM 574 C C . ALA A 1 71 ? 11.787 11.417 1.533 1.00 85.88 71 ALA A C 1
ATOM 576 O O . ALA A 1 71 ? 10.679 11.884 1.779 1.00 85.88 71 ALA A O 1
ATOM 577 N N . GLN A 1 72 ? 12.037 10.109 1.656 1.00 86.44 72 GLN A N 1
ATOM 578 C CA . GLN A 1 72 ? 11.044 9.158 2.169 1.00 86.44 72 GLN A CA 1
ATOM 579 C C . GLN A 1 72 ? 10.815 9.333 3.669 1.00 86.44 72 GLN A C 1
ATOM 581 O O . GLN A 1 72 ? 9.665 9.348 4.101 1.00 86.44 72 GLN A O 1
ATOM 586 N N . GLN A 1 73 ? 11.881 9.525 4.449 1.00 88.88 73 GLN A N 1
ATOM 587 C CA . GLN A 1 73 ? 11.757 9.821 5.874 1.00 88.88 73 GLN A CA 1
ATOM 588 C C . GLN A 1 73 ? 11.039 11.148 6.102 1.00 88.88 73 GLN A C 1
ATOM 590 O O . GLN A 1 73 ? 10.042 11.168 6.807 1.00 88.88 73 GLN A O 1
ATOM 595 N N . GLY A 1 74 ? 11.437 12.223 5.418 1.00 88.00 74 GLY A N 1
ATOM 596 C CA . GLY A 1 74 ? 10.758 13.517 5.543 1.00 88.00 74 GLY A CA 1
ATOM 597 C C . GLY A 1 74 ? 9.276 13.487 5.149 1.00 88.00 74 GLY A C 1
ATOM 598 O O . GLY A 1 74 ? 8.520 14.364 5.549 1.00 88.00 74 GLY A O 1
ATOM 599 N N . ARG A 1 75 ? 8.845 12.481 4.379 1.00 89.50 75 ARG A N 1
ATOM 600 C CA . ARG A 1 75 ? 7.448 12.313 3.972 1.00 89.50 75 ARG A CA 1
ATOM 601 C C . ARG A 1 75 ? 6.606 11.497 4.950 1.00 89.50 75 ARG A C 1
ATOM 603 O O . ARG A 1 75 ? 5.426 11.790 5.083 1.00 89.50 75 ARG A O 1
ATOM 610 N N . TYR A 1 76 ? 7.171 10.463 5.571 1.00 90.62 76 TYR A N 1
ATOM 611 C CA . TYR A 1 76 ? 6.392 9.483 6.343 1.00 90.62 76 TYR A CA 1
ATOM 612 C C . TYR A 1 76 ? 6.815 9.354 7.809 1.00 90.62 76 TYR A C 1
ATOM 614 O O . TYR A 1 76 ? 6.048 8.841 8.614 1.00 90.62 76 TYR A O 1
ATOM 622 N N . TRP A 1 77 ? 8.023 9.788 8.160 1.00 91.00 77 TRP A N 1
ATOM 623 C CA . TRP A 1 77 ? 8.598 9.626 9.492 1.00 91.00 77 TRP A CA 1
ATOM 624 C C . TRP A 1 77 ? 8.345 10.876 10.336 1.00 91.00 77 TRP A C 1
ATOM 626 O O . TRP A 1 77 ? 9.213 11.737 10.468 1.00 91.00 77 TRP A O 1
ATOM 636 N N . ASN A 1 78 ? 7.131 11.004 10.869 1.00 90.69 78 ASN A N 1
ATOM 637 C CA . ASN A 1 78 ? 6.746 12.116 11.737 1.00 90.69 78 ASN A CA 1
ATOM 638 C C . ASN A 1 78 ? 5.793 11.652 12.849 1.00 90.69 78 ASN A C 1
ATOM 640 O O . ASN A 1 78 ? 5.076 10.668 12.679 1.00 90.69 78 ASN A O 1
ATOM 644 N N . GLU A 1 79 ? 5.790 12.376 13.970 1.00 93.81 79 GLU A N 1
ATOM 645 C CA . GLU A 1 79 ? 5.018 12.036 15.177 1.00 93.81 79 GLU A CA 1
ATOM 646 C C . GLU A 1 79 ? 3.516 11.934 14.904 1.00 93.81 79 GLU A C 1
ATOM 648 O O . GLU A 1 79 ? 2.906 10.937 15.271 1.00 93.81 79 GLU A O 1
ATOM 653 N N . ALA A 1 80 ? 2.942 12.864 14.135 1.00 93.62 80 ALA A N 1
ATOM 654 C CA . ALA A 1 80 ? 1.514 12.836 13.818 1.00 93.62 80 ALA A CA 1
ATOM 655 C C . ALA A 1 80 ? 1.084 11.543 13.095 1.00 93.62 80 ALA A C 1
ATOM 657 O O . ALA A 1 80 ? -0.044 11.083 13.266 1.00 93.62 80 ALA A O 1
ATOM 658 N N . TYR A 1 81 ? 1.968 10.946 12.287 1.00 94.44 81 TYR A N 1
ATOM 659 C CA . TYR A 1 81 ? 1.696 9.672 11.617 1.00 94.44 81 TYR A CA 1
ATOM 660 C C . TYR A 1 81 ? 1.800 8.501 12.596 1.00 94.44 81 TYR A C 1
ATOM 662 O O . TYR A 1 81 ? 1.005 7.568 12.502 1.00 94.44 81 TYR A O 1
ATOM 670 N N . PHE A 1 82 ? 2.750 8.538 13.532 1.00 95.56 82 PHE A N 1
ATOM 671 C CA . PHE A 1 82 ? 2.882 7.506 14.560 1.00 95.56 82 PHE A CA 1
ATOM 672 C C . PHE A 1 82 ? 1.706 7.532 15.546 1.00 95.56 82 PHE A C 1
ATOM 674 O O . PHE A 1 82 ? 1.111 6.482 15.775 1.00 95.56 82 PHE A O 1
ATOM 681 N N . ASP A 1 83 ? 1.277 8.712 15.998 1.00 95.81 83 ASP A N 1
ATOM 682 C CA . ASP A 1 83 ? 0.097 8.874 16.859 1.00 95.81 83 ASP A CA 1
ATOM 683 C C . ASP A 1 83 ? -1.174 8.335 16.185 1.00 95.81 83 ASP A C 1
ATOM 685 O O . ASP A 1 83 ? -1.991 7.637 16.791 1.00 95.81 83 ASP A O 1
ATOM 689 N N . ALA A 1 84 ? -1.337 8.628 14.891 1.00 96.25 84 ALA A N 1
ATOM 690 C CA . ALA A 1 84 ? -2.421 8.077 14.089 1.00 96.25 84 ALA A CA 1
ATOM 691 C C . ALA A 1 84 ? -2.348 6.543 14.004 1.00 96.25 84 ALA A C 1
ATOM 693 O O . ALA A 1 84 ? -3.364 5.861 14.174 1.00 96.25 84 ALA A O 1
ATOM 694 N N . LEU A 1 85 ? -1.157 5.994 13.753 1.00 96.56 85 LEU A N 1
ATOM 695 C CA . LEU A 1 85 ? -0.948 4.551 13.652 1.00 96.56 85 LEU A CA 1
ATOM 696 C C . LEU A 1 85 ? -1.248 3.826 14.962 1.00 96.56 85 LEU A C 1
ATOM 698 O O . LEU A 1 85 ? -1.823 2.744 14.906 1.00 96.56 85 LEU A O 1
ATOM 702 N N . ASP A 1 86 ? -0.913 4.391 16.119 1.00 97.25 86 ASP A N 1
ATOM 703 C CA . ASP A 1 86 ? -1.175 3.749 17.411 1.00 97.25 86 ASP A CA 1
ATOM 704 C C . ASP A 1 86 ? -2.676 3.562 17.664 1.00 97.25 86 ASP A C 1
ATOM 706 O O . ASP A 1 86 ? -3.114 2.490 18.097 1.00 97.25 86 ASP A O 1
ATOM 710 N N . ILE A 1 87 ? -3.487 4.549 17.277 1.00 96.94 87 ILE A N 1
ATOM 711 C CA . ILE A 1 87 ? -4.948 4.442 17.337 1.00 96.94 87 ILE A CA 1
ATOM 712 C C . ILE A 1 87 ? -5.443 3.381 16.345 1.00 96.94 87 ILE A C 1
ATOM 714 O O . ILE A 1 87 ? -6.155 2.460 16.748 1.00 96.94 87 ILE A O 1
ATOM 718 N N . ILE A 1 88 ? -5.020 3.443 15.076 1.00 97.88 88 ILE A N 1
ATOM 719 C CA . ILE A 1 88 ? -5.429 2.474 14.040 1.00 97.88 88 ILE A CA 1
ATOM 720 C C . ILE A 1 88 ? -5.076 1.041 14.456 1.00 97.88 88 ILE A C 1
ATOM 722 O O . ILE A 1 88 ? -5.899 0.138 14.317 1.00 97.88 88 ILE A O 1
ATOM 726 N N . ARG A 1 89 ? -3.877 0.825 15.007 1.00 98.06 89 ARG A N 1
ATOM 727 C CA . ARG A 1 89 ? -3.408 -0.480 15.494 1.00 98.06 89 ARG A CA 1
ATOM 728 C C . ARG A 1 89 ? -4.280 -1.028 16.606 1.00 98.06 89 ARG A C 1
ATOM 730 O O . ARG A 1 89 ? -4.570 -2.222 16.605 1.00 98.06 89 ARG A O 1
ATOM 737 N N . SER A 1 90 ? -4.683 -0.181 17.553 1.00 97.88 90 SER A N 1
ATOM 738 C CA . SER A 1 90 ? -5.515 -0.625 18.672 1.00 97.88 90 SER A CA 1
ATOM 739 C C . SER A 1 90 ? -6.871 -1.151 18.191 1.00 97.88 90 SER A C 1
ATOM 741 O O . SER A 1 90 ? -7.268 -2.240 18.600 1.00 97.88 90 SER A O 1
ATOM 743 N N . VAL A 1 91 ? -7.512 -0.456 17.244 1.00 98.06 91 VAL A N 1
ATOM 744 C CA . VAL A 1 91 ? -8.790 -0.869 16.640 1.00 98.06 91 VAL A CA 1
ATOM 745 C C . VAL A 1 91 ? -8.613 -2.091 15.732 1.00 98.06 91 VAL A C 1
ATOM 747 O O . VAL A 1 91 ? -9.331 -3.078 15.869 1.00 98.06 91 VAL A O 1
ATOM 750 N N . ALA A 1 92 ? -7.612 -2.088 14.847 1.00 98.12 92 ALA A N 1
ATOM 751 C CA . ALA 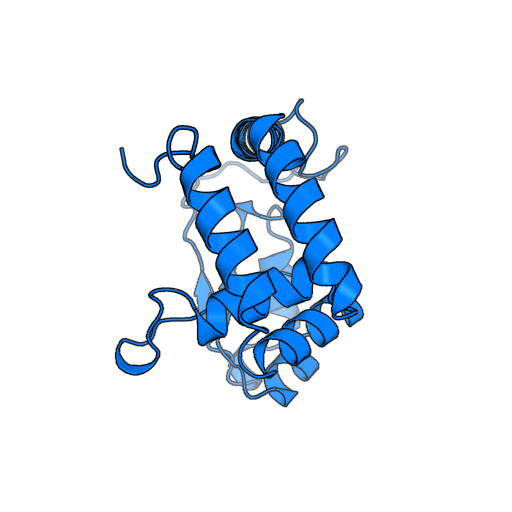A 1 92 ? -7.337 -3.208 13.944 1.00 98.12 92 ALA A CA 1
ATOM 752 C C . ALA A 1 92 ? -7.084 -4.524 14.704 1.00 98.12 92 ALA A C 1
ATOM 754 O O . ALA A 1 92 ? -7.562 -5.584 14.292 1.00 98.12 92 ALA A O 1
ATOM 755 N N . LYS A 1 93 ? -6.401 -4.453 15.855 1.00 98.00 93 LYS A N 1
ATOM 756 C CA . LYS A 1 93 ? -6.104 -5.614 16.704 1.00 98.00 93 LYS A CA 1
ATOM 757 C C . LYS A 1 93 ? -7.360 -6.288 17.262 1.00 98.00 93 LYS A C 1
ATOM 759 O O . LYS A 1 93 ? -7.357 -7.511 17.376 1.00 98.00 93 LYS A O 1
ATOM 764 N N . ILE A 1 94 ? -8.422 -5.537 17.567 1.00 97.88 94 ILE A N 1
ATOM 765 C CA . ILE A 1 94 ? -9.710 -6.095 18.033 1.00 97.88 94 ILE A CA 1
ATOM 766 C C . ILE A 1 94 ? -10.295 -7.042 16.977 1.00 97.88 94 ILE A C 1
ATOM 768 O O . ILE A 1 94 ? -10.844 -8.089 17.309 1.00 97.88 94 ILE A O 1
ATOM 772 N N . HIS A 1 95 ? -10.096 -6.716 15.699 1.00 97.81 95 HIS A N 1
ATOM 773 C CA . HIS A 1 95 ? -10.548 -7.519 14.564 1.00 97.81 95 HIS A CA 1
ATOM 774 C C . HIS A 1 95 ? -9.501 -8.520 14.049 1.00 97.81 95 HIS A C 1
ATOM 776 O O . HIS A 1 95 ? -9.732 -9.172 13.032 1.00 97.81 95 HIS A O 1
ATOM 782 N N . GLY A 1 96 ? -8.345 -8.644 14.713 1.00 97.62 96 GLY A N 1
ATOM 783 C CA . GLY A 1 96 ? -7.257 -9.522 14.273 1.00 97.62 96 GLY A CA 1
ATOM 784 C C . GLY A 1 96 ? -6.611 -9.106 12.945 1.00 97.62 96 GLY A C 1
ATOM 785 O O . GLY A 1 96 ? -6.073 -9.961 12.244 1.00 97.62 96 GLY A O 1
ATOM 786 N N . LEU A 1 97 ? -6.675 -7.820 12.585 1.00 98.06 97 LEU A N 1
ATOM 787 C CA . LEU A 1 97 ? -6.145 -7.285 11.330 1.00 98.06 97 LEU A CA 1
ATOM 788 C C . LEU A 1 97 ? -4.746 -6.687 11.518 1.00 98.06 97 LEU A C 1
ATOM 790 O O . LEU A 1 97 ? -4.442 -6.074 12.544 1.00 98.06 97 LEU A O 1
ATOM 794 N N . THR A 1 98 ? -3.904 -6.835 10.497 1.00 96.88 98 THR A N 1
ATOM 795 C CA . THR A 1 98 ? -2.606 -6.154 10.398 1.00 96.88 98 THR A CA 1
ATOM 796 C C . THR A 1 98 ? -2.775 -4.765 9.782 1.00 96.88 98 THR A C 1
ATOM 798 O O . THR A 1 98 ? -3.758 -4.489 9.091 1.00 96.88 98 THR A O 1
ATOM 801 N N . GLU A 1 99 ? -1.794 -3.876 9.963 1.00 95.94 99 GLU A N 1
ATOM 802 C CA . GLU A 1 99 ? -1.834 -2.559 9.318 1.00 95.94 99 GLU A CA 1
ATOM 803 C C . GLU A 1 99 ? -1.769 -2.658 7.785 1.00 95.94 99 GLU A C 1
ATOM 805 O O . GLU A 1 99 ? -2.380 -1.840 7.097 1.00 95.94 99 GLU A O 1
ATOM 810 N N . SER A 1 100 ? -1.056 -3.657 7.241 1.00 95.38 100 SER A N 1
ATOM 811 C CA . SER A 1 100 ? -0.998 -3.891 5.792 1.00 95.38 100 SER A CA 1
ATOM 812 C C . SER A 1 100 ? -2.355 -4.310 5.242 1.00 95.38 100 SER A C 1
ATOM 814 O O . SER A 1 100 ? -2.804 -3.730 4.254 1.00 95.38 100 SER A O 1
ATOM 816 N N . GLU A 1 101 ? -3.041 -5.232 5.921 1.00 97.88 101 GLU A N 1
ATOM 817 C CA . GLU A 1 101 ? -4.363 -5.697 5.511 1.00 97.88 101 GLU A CA 1
ATOM 818 C C . GLU A 1 101 ? -5.374 -4.550 5.528 1.00 97.88 101 GLU A C 1
ATOM 820 O O . GLU A 1 101 ? -6.127 -4.373 4.567 1.00 97.88 101 GLU A O 1
ATOM 825 N N . CYS A 1 102 ? -5.351 -3.731 6.585 1.00 98.25 102 CYS A N 1
ATOM 826 C CA . CYS A 1 102 ? -6.151 -2.513 6.661 1.00 98.25 102 CYS A CA 1
ATOM 827 C C . CYS A 1 102 ? -5.859 -1.580 5.480 1.00 98.25 102 CYS A C 1
ATOM 829 O O . CYS A 1 102 ? -6.785 -1.132 4.812 1.00 98.25 102 CYS A O 1
ATOM 831 N N . ALA A 1 103 ? -4.588 -1.318 5.167 1.00 97.44 103 ALA A N 1
ATOM 832 C CA . ALA A 1 103 ? -4.229 -0.437 4.060 1.00 97.44 103 ALA A CA 1
ATOM 833 C C . ALA A 1 103 ? -4.704 -0.972 2.696 1.00 97.44 103 ALA A C 1
ATOM 835 O O . ALA A 1 103 ? -5.289 -0.221 1.914 1.00 97.44 103 ALA A O 1
ATOM 836 N N . PHE A 1 104 ? -4.495 -2.260 2.403 1.00 97.81 104 PHE A N 1
ATOM 837 C CA . PHE A 1 104 ? -4.899 -2.849 1.123 1.00 97.81 104 PHE A CA 1
ATOM 838 C C . PHE A 1 104 ? -6.414 -2.914 0.959 1.00 97.81 104 PHE A C 1
ATOM 840 O O . PHE A 1 104 ? -6.932 -2.502 -0.078 1.00 97.81 104 PHE A O 1
ATOM 847 N N . ARG A 1 105 ? -7.143 -3.364 1.985 1.00 98.25 105 ARG A N 1
ATOM 848 C CA . ARG A 1 105 ? -8.609 -3.425 1.926 1.00 98.25 105 ARG A CA 1
ATOM 849 C C . ARG A 1 105 ? -9.228 -2.029 1.894 1.00 98.25 105 ARG A C 1
ATOM 851 O O . ARG A 1 105 ? -10.238 -1.843 1.223 1.00 98.25 105 ARG A O 1
ATOM 858 N N . TRP A 1 106 ? -8.616 -1.035 2.545 1.00 98.38 106 TRP A N 1
ATOM 859 C CA . TRP A 1 106 ? -9.050 0.358 2.420 1.00 98.38 106 TRP A CA 1
ATOM 860 C C . TRP A 1 106 ? -8.864 0.878 0.991 1.00 98.38 106 TRP A C 1
ATOM 862 O O . TRP A 1 106 ? -9.797 1.443 0.430 1.00 98.38 106 TRP A O 1
ATOM 872 N N . LEU A 1 107 ? -7.715 0.616 0.354 1.00 97.38 107 LEU A N 1
ATOM 873 C CA . LEU A 1 107 ? -7.497 0.985 -1.050 1.00 97.38 107 LEU A CA 1
ATOM 874 C C . LEU A 1 107 ? -8.515 0.327 -1.992 1.00 97.38 107 LEU A C 1
ATOM 876 O O . LEU A 1 107 ? -9.038 1.005 -2.871 1.00 97.38 107 LEU A O 1
ATOM 880 N N . SER A 1 108 ? -8.814 -0.959 -1.801 1.00 95.62 108 SER A N 1
ATOM 881 C CA . SER A 1 108 ? -9.727 -1.702 -2.680 1.00 95.62 108 SER A CA 1
ATOM 882 C C . SER A 1 108 ? -11.205 -1.339 -2.525 1.00 95.62 108 SER A C 1
ATOM 884 O O . SER A 1 108 ? -11.932 -1.455 -3.506 1.00 95.62 108 SER A O 1
ATOM 886 N N . HIS A 1 109 ? -11.658 -0.966 -1.320 1.00 97.06 109 HIS A N 1
ATOM 887 C CA . HIS A 1 109 ? -13.098 -0.880 -1.008 1.00 97.06 109 HIS A CA 1
ATOM 888 C C . HIS A 1 109 ? -13.572 0.477 -0.497 1.00 97.06 109 HIS A C 1
ATOM 890 O O . HIS A 1 109 ? -14.768 0.739 -0.528 1.00 97.06 109 HIS A O 1
ATOM 896 N N . HIS A 1 110 ? -12.663 1.318 -0.003 1.00 97.69 110 HIS A N 1
ATOM 897 C CA . HIS A 1 110 ? -13.003 2.538 0.744 1.00 97.69 110 HIS A CA 1
ATOM 898 C C . HIS A 1 110 ? -12.303 3.791 0.208 1.00 97.69 110 HIS A C 1
ATOM 900 O O . HIS A 1 110 ? -12.473 4.884 0.747 1.00 97.69 110 HIS A O 1
ATOM 906 N N . SER A 1 111 ? -11.493 3.639 -0.840 1.00 96.69 111 SER A N 1
ATOM 907 C CA . SER A 1 111 ? -10.820 4.747 -1.508 1.00 96.69 111 SER A CA 1
ATOM 908 C C . SER A 1 111 ? -11.683 5.330 -2.630 1.00 96.69 111 SER A C 1
ATOM 910 O O . SER A 1 111 ? -12.753 4.823 -2.944 1.00 96.69 111 SER A O 1
ATOM 912 N N . GLY A 1 112 ? -11.199 6.402 -3.258 1.00 96.06 112 GLY A N 1
ATOM 913 C CA . GLY A 1 112 ? -11.814 6.949 -4.470 1.00 96.06 112 GLY A CA 1
ATOM 914 C C . GLY A 1 112 ? -11.395 6.247 -5.765 1.00 96.06 112 GLY A C 1
ATOM 915 O O . GLY A 1 112 ? -11.632 6.817 -6.823 1.00 96.06 112 GLY A O 1
ATOM 916 N N . LEU A 1 113 ? -10.707 5.099 -5.697 1.00 96.50 113 LEU A N 1
ATOM 917 C CA . LEU A 1 113 ? -10.315 4.334 -6.884 1.00 96.50 113 LEU A CA 1
ATOM 918 C C . LEU A 1 113 ? -11.524 3.608 -7.467 1.00 96.50 113 LEU A C 1
ATOM 920 O O . LEU A 1 113 ? -12.262 2.947 -6.737 1.00 96.50 113 LEU A O 1
ATOM 924 N N . ASP A 1 114 ? -11.656 3.651 -8.786 1.00 94.06 114 ASP A N 1
ATOM 925 C CA . ASP A 1 114 ? -12.747 2.999 -9.492 1.00 94.06 114 ASP A CA 1
ATOM 926 C C . ASP A 1 114 ? -12.248 2.229 -10.725 1.00 94.06 114 ASP A C 1
ATOM 928 O O . ASP A 1 114 ? -11.616 2.746 -11.654 1.00 94.06 114 ASP A O 1
ATOM 932 N N . ARG A 1 115 ? -12.550 0.928 -10.720 1.00 91.25 115 ARG A N 1
ATOM 933 C CA . ARG A 1 115 ? -12.128 -0.015 -11.758 1.00 91.25 115 ARG A CA 1
ATOM 934 C C . ARG A 1 115 ? -12.779 0.284 -13.105 1.00 91.25 115 ARG A C 1
ATOM 936 O O . ARG A 1 115 ? -12.181 -0.065 -14.122 1.00 91.25 115 ARG A O 1
ATOM 943 N N . GLU A 1 116 ? -13.952 0.918 -13.131 1.00 94.69 116 GLU A N 1
ATOM 944 C CA . GLU A 1 116 ? -14.623 1.310 -14.376 1.00 94.69 116 GLU A CA 1
ATOM 945 C C . GLU A 1 116 ? -13.789 2.323 -15.172 1.00 94.69 116 GLU A C 1
ATOM 947 O O . GLU A 1 116 ? -13.755 2.266 -16.402 1.00 94.69 116 GLU A O 1
ATOM 952 N N . PHE A 1 117 ? -13.027 3.179 -14.482 1.00 95.81 117 PHE A N 1
ATOM 953 C CA . PHE A 1 117 ? -12.091 4.122 -15.102 1.00 95.81 117 PHE A CA 1
ATOM 954 C C . PHE A 1 117 ? -10.683 3.542 -15.314 1.00 95.81 117 PHE A C 1
ATOM 956 O O . PHE A 1 117 ? -9.794 4.230 -15.817 1.00 95.81 117 PHE A O 1
ATOM 963 N N . GLY A 1 118 ? -10.474 2.264 -14.984 1.00 92.88 118 GLY A N 1
ATOM 964 C CA . GLY A 1 118 ? -9.184 1.591 -15.116 1.00 92.88 118 GLY A CA 1
ATOM 965 C C . GLY A 1 118 ? -8.202 1.885 -13.981 1.00 92.88 118 GLY A C 1
ATOM 966 O O . GLY A 1 118 ? -7.005 1.627 -14.146 1.00 92.88 118 GLY A O 1
ATOM 967 N N . ASP A 1 119 ? -8.679 2.395 -12.840 1.00 95.00 119 ASP A N 1
ATOM 968 C CA . ASP A 1 119 ? -7.836 2.602 -11.667 1.00 95.00 119 ASP A CA 1
ATOM 969 C C . ASP A 1 119 ? -7.297 1.273 -11.128 1.00 95.00 119 ASP A C 1
ATOM 971 O O . ASP A 1 119 ? -7.970 0.237 -11.114 1.00 95.00 119 ASP A O 1
ATOM 975 N N . ALA A 1 120 ? -6.053 1.303 -10.653 1.00 93.19 120 ALA A N 1
ATOM 976 C CA . ALA A 1 120 ? -5.377 0.123 -10.140 1.00 93.19 120 ALA A CA 1
ATOM 977 C C . ALA A 1 120 ? -4.423 0.462 -8.992 1.00 93.19 120 ALA A C 1
ATOM 979 O O . ALA A 1 120 ? -3.807 1.529 -8.945 1.00 93.19 120 ALA A O 1
ATOM 980 N N . VAL A 1 121 ? -4.244 -0.502 -8.089 1.00 94.25 121 VAL A N 1
ATOM 981 C CA . VAL A 1 121 ? -3.263 -0.422 -7.005 1.00 94.25 121 VAL A CA 1
ATOM 982 C C . VAL A 1 121 ? -1.923 -0.976 -7.489 1.00 94.25 121 VAL A C 1
ATOM 984 O O . VAL A 1 121 ? -1.817 -2.135 -7.889 1.00 94.25 121 VAL A O 1
ATOM 987 N N . LEU A 1 122 ? -0.866 -0.162 -7.414 1.00 92.88 122 LEU A N 1
ATOM 988 C CA . LEU A 1 122 ? 0.502 -0.626 -7.649 1.00 92.88 122 LEU A CA 1
ATOM 989 C C . LEU A 1 122 ? 1.031 -1.358 -6.410 1.00 92.88 122 LEU A C 1
ATOM 991 O O . LEU A 1 122 ? 1.366 -0.736 -5.400 1.00 92.88 122 LEU A O 1
ATOM 995 N N . VAL A 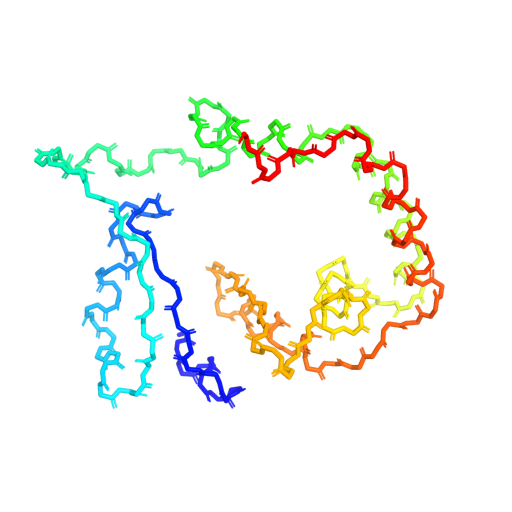1 123 ? 1.148 -2.683 -6.502 1.00 92.69 123 VAL A N 1
ATOM 996 C CA . VAL A 1 123 ? 1.626 -3.529 -5.400 1.00 92.69 123 VAL A CA 1
ATOM 997 C C . VAL A 1 123 ? 3.140 -3.703 -5.468 1.00 92.69 123 VAL A C 1
ATOM 999 O O . VAL A 1 123 ? 3.685 -4.226 -6.438 1.00 92.69 123 VAL A O 1
ATOM 1002 N N . GLY A 1 124 ? 3.835 -3.294 -4.407 1.00 88.62 124 GLY A N 1
ATOM 1003 C CA . GLY A 1 124 ? 5.264 -3.548 -4.224 1.00 88.62 124 GLY A CA 1
ATOM 1004 C C . GLY A 1 124 ? 5.522 -4.638 -3.184 1.00 88.62 124 GLY A C 1
ATOM 1005 O O . GLY A 1 124 ? 4.872 -4.669 -2.144 1.00 88.62 124 GLY A O 1
ATOM 1006 N N . ALA A 1 125 ? 6.517 -5.493 -3.426 1.00 90.31 125 ALA A N 1
ATOM 1007 C CA . ALA A 1 125 ? 6.980 -6.495 -2.466 1.00 90.31 125 ALA A CA 1
ATOM 1008 C C . ALA A 1 125 ? 8.500 -6.699 -2.562 1.00 90.31 125 ALA A C 1
ATOM 1010 O O . ALA A 1 125 ? 9.110 -6.494 -3.614 1.00 90.31 125 ALA A O 1
ATOM 1011 N N . SER A 1 126 ? 9.130 -7.099 -1.457 1.00 86.06 126 SER A N 1
ATOM 1012 C CA . SER A 1 126 ? 10.552 -7.469 -1.407 1.00 86.06 126 SER A CA 1
ATOM 1013 C C . SER A 1 126 ? 10.784 -8.979 -1.311 1.00 86.06 126 SER A C 1
ATOM 1015 O O . SER A 1 126 ? 11.919 -9.423 -1.470 1.00 86.06 126 SER A O 1
ATOM 1017 N N . SER A 1 127 ? 9.727 -9.766 -1.088 1.00 90.31 127 SER A N 1
ATOM 1018 C CA . SER A 1 127 ? 9.772 -11.227 -0.984 1.00 90.31 127 SER A CA 1
ATOM 1019 C C . SER A 1 127 ? 8.524 -11.870 -1.592 1.00 90.31 127 SER A C 1
ATOM 1021 O O . SER A 1 127 ? 7.499 -11.212 -1.766 1.00 90.31 127 SER A O 1
ATOM 1023 N N . TYR A 1 128 ? 8.617 -13.163 -1.915 1.00 94.00 128 TYR A N 1
ATOM 1024 C CA . TYR A 1 128 ? 7.492 -13.938 -2.447 1.00 94.00 128 TYR A CA 1
ATOM 1025 C C . TYR A 1 128 ? 6.313 -13.965 -1.470 1.00 94.00 128 TYR A C 1
ATOM 1027 O O . TYR A 1 128 ? 5.201 -13.627 -1.853 1.00 94.00 128 TYR A O 1
ATOM 1035 N N . ARG A 1 129 ? 6.585 -14.276 -0.196 1.00 96.06 129 ARG A N 1
ATOM 1036 C CA . ARG A 1 129 ? 5.572 -14.326 0.864 1.00 96.06 129 ARG A CA 1
ATOM 1037 C C . ARG A 1 129 ? 4.853 -12.990 1.029 1.00 96.06 129 ARG A C 1
ATOM 1039 O O . ARG A 1 129 ? 3.639 -12.970 1.130 1.00 96.06 129 ARG A O 1
ATOM 1046 N N . GLN A 1 130 ? 5.589 -11.877 1.018 1.00 94.94 130 GLN A N 1
ATOM 1047 C CA . GLN A 1 130 ? 4.969 -10.554 1.107 1.00 94.94 130 GLN A CA 1
ATOM 1048 C C . GLN A 1 130 ? 4.064 -10.274 -0.098 1.00 94.94 130 GLN A C 1
ATOM 1050 O O . GLN A 1 130 ? 2.982 -9.732 0.080 1.00 94.94 130 GLN A O 1
ATOM 1055 N N . LEU A 1 131 ? 4.485 -10.646 -1.312 1.00 95.88 131 LEU A N 1
ATOM 1056 C CA . LEU A 1 131 ? 3.642 -10.489 -2.498 1.00 95.88 131 LEU A CA 1
ATOM 1057 C C . LEU A 1 131 ? 2.352 -11.307 -2.367 1.00 95.88 131 LEU A C 1
ATOM 1059 O O . LEU A 1 131 ? 1.283 -10.772 -2.617 1.00 95.88 131 LEU A O 1
ATOM 1063 N N . GLU A 1 132 ? 2.457 -12.566 -1.947 1.00 97.19 132 GLU A N 1
ATOM 1064 C CA . GLU A 1 132 ? 1.306 -13.452 -1.742 1.00 97.19 132 GLU A CA 1
ATOM 1065 C C . GLU A 1 132 ? 0.333 -12.879 -0.712 1.00 97.19 132 GLU A C 1
ATOM 1067 O O . GLU A 1 132 ? -0.850 -12.735 -1.001 1.00 97.19 132 GLU A O 1
ATOM 1072 N N . THR A 1 133 ? 0.839 -12.458 0.451 1.00 97.25 133 THR A N 1
ATOM 1073 C CA . THR A 1 133 ? 0.026 -11.816 1.489 1.00 97.25 133 THR A CA 1
ATOM 1074 C C . THR A 1 133 ? -0.681 -10.566 0.964 1.00 97.25 133 THR A C 1
ATOM 1076 O O . THR A 1 133 ? -1.893 -10.461 1.116 1.00 97.25 133 THR A O 1
ATOM 1079 N N . ASN A 1 134 ? 0.035 -9.661 0.289 1.00 97.12 134 ASN A N 1
ATOM 1080 C CA . ASN A 1 134 ? -0.552 -8.428 -0.241 1.00 97.12 134 ASN A CA 1
ATOM 1081 C C . ASN A 1 134 ? -1.669 -8.706 -1.267 1.00 97.12 134 ASN A C 1
ATOM 1083 O O . ASN A 1 134 ? -2.689 -8.023 -1.262 1.00 97.12 134 ASN A O 1
ATOM 1087 N N . LEU A 1 135 ? -1.475 -9.686 -2.161 1.00 97.06 135 LEU A N 1
ATOM 1088 C CA . LEU A 1 135 ? -2.468 -10.051 -3.179 1.00 97.06 135 LEU A CA 1
ATOM 1089 C C . LEU A 1 135 ? -3.724 -10.648 -2.539 1.00 97.06 135 LEU A C 1
ATOM 1091 O O . LEU A 1 135 ? -4.828 -10.207 -2.842 1.00 97.06 135 LEU A O 1
ATOM 1095 N N . VAL A 1 136 ? -3.555 -11.570 -1.588 1.00 97.50 136 VAL A N 1
ATOM 1096 C CA . VAL A 1 136 ? -4.677 -12.149 -0.837 1.00 97.50 136 VAL A CA 1
ATOM 1097 C C . VAL A 1 136 ? -5.430 -11.072 -0.049 1.00 97.50 136 VAL A C 1
ATOM 1099 O O . VAL A 1 136 ? -6.656 -11.075 -0.021 1.00 97.50 136 VAL A O 1
ATOM 1102 N N . GLU A 1 137 ? -4.732 -10.126 0.585 1.00 97.56 137 GLU A N 1
ATOM 1103 C CA . GLU A 1 137 ? -5.366 -9.023 1.322 1.00 97.56 137 GLU A CA 1
ATOM 1104 C C . GLU A 1 137 ? -6.196 -8.105 0.407 1.00 97.56 137 GLU A C 1
ATOM 1106 O O . GLU A 1 137 ? -7.275 -7.672 0.809 1.00 97.56 137 GLU A O 1
ATOM 1111 N N . LEU A 1 138 ? -5.748 -7.857 -0.829 1.00 95.88 138 LEU A N 1
ATOM 1112 C CA . LEU A 1 138 ? -6.485 -7.076 -1.833 1.00 95.88 138 LEU A CA 1
ATOM 1113 C C . LEU A 1 138 ? -7.759 -7.768 -2.342 1.00 95.88 138 LEU A C 1
ATOM 1115 O O . LEU A 1 138 ? -8.678 -7.076 -2.786 1.00 95.88 138 LEU A O 1
ATOM 1119 N N . GLU A 1 139 ? -7.805 -9.101 -2.294 1.00 95.69 139 GLU A N 1
ATOM 1120 C CA . GLU A 1 139 ? -8.944 -9.929 -2.719 1.00 95.69 139 GLU A CA 1
ATOM 1121 C C . GLU A 1 139 ? -10.020 -10.082 -1.633 1.00 95.69 139 GLU A C 1
ATOM 1123 O O . GLU A 1 139 ? -11.157 -10.451 -1.932 1.00 95.69 139 GLU A O 1
ATOM 1128 N N . LYS A 1 140 ? -9.690 -9.785 -0.370 1.00 97.31 140 LYS A N 1
ATOM 1129 C CA . LYS A 1 140 ? -10.656 -9.793 0.739 1.00 97.31 140 LYS A CA 1
ATOM 1130 C C . LYS A 1 140 ? -11.689 -8.678 0.577 1.00 97.31 140 LYS A C 1
ATOM 1132 O O . LYS A 1 140 ? -11.446 -7.694 -0.108 1.00 97.31 140 LYS A O 1
ATOM 1137 N N . GLY A 1 141 ? -12.832 -8.818 1.250 1.00 97.62 141 GLY A N 1
ATOM 1138 C CA . GLY A 1 141 ? -13.920 -7.833 1.232 1.00 97.62 141 GLY A CA 1
ATOM 1139 C C . GLY A 1 141 ? -13.656 -6.563 2.052 1.00 97.62 141 GLY A C 1
ATOM 1140 O O . GLY A 1 141 ? -12.562 -6.346 2.585 1.00 97.62 141 GLY A O 1
ATOM 1141 N N . SER A 1 142 ? -14.694 -5.739 2.194 1.00 98.06 142 SER A N 1
ATOM 1142 C CA . SER A 1 142 ? -14.657 -4.479 2.943 1.00 98.06 142 SER A CA 1
ATOM 1143 C C . SER A 1 142 ? -14.205 -4.662 4.394 1.00 98.06 142 SER A C 1
ATOM 1145 O O . SER A 1 142 ? -14.427 -5.701 5.017 1.00 98.06 142 SER A O 1
ATOM 1147 N N . LEU A 1 143 ? -13.510 -3.658 4.931 1.00 98.62 143 LEU A N 1
ATOM 1148 C CA . LEU A 1 143 ? -13.136 -3.599 6.350 1.00 98.62 143 LEU A CA 1
ATOM 1149 C C . LEU A 1 143 ? -14.357 -3.442 7.274 1.00 98.62 143 LEU A C 1
ATOM 1151 O O . LEU A 1 143 ? -15.359 -2.876 6.837 1.00 98.62 143 LEU A O 1
ATOM 1155 N N . PRO A 1 144 ? -14.256 -3.870 8.549 1.00 98.44 144 PRO A N 1
ATOM 1156 C CA . PRO A 1 144 ? -15.224 -3.501 9.581 1.00 98.44 144 PRO A CA 1
ATOM 1157 C C . PRO A 1 144 ? -15.353 -1.979 9.707 1.00 98.44 144 PRO A C 1
ATOM 1159 O O . PRO A 1 144 ? -14.344 -1.274 9.655 1.00 98.44 144 PRO A O 1
ATOM 1162 N N . GLU A 1 145 ? -16.574 -1.489 9.925 1.00 98.31 145 GLU A N 1
ATOM 1163 C CA . GLU A 1 145 ? -16.882 -0.051 9.960 1.00 98.31 145 GLU A CA 1
ATOM 1164 C C . GLU A 1 145 ? -16.022 0.718 10.973 1.00 98.31 145 GLU A C 1
ATOM 1166 O O . GLU A 1 145 ? -15.484 1.775 10.661 1.00 98.31 145 GLU A O 1
ATOM 1171 N N . GLU A 1 146 ? -15.793 0.149 12.160 1.00 97.94 146 GLU A N 1
ATOM 1172 C CA . GLU A 1 146 ? -14.957 0.764 13.202 1.00 97.94 146 GLU A CA 1
ATOM 1173 C C . GLU A 1 146 ? -13.519 1.030 12.725 1.00 97.94 146 GLU A C 1
ATOM 1175 O O . GLU A 1 146 ? -12.925 2.062 13.044 1.00 97.94 146 GLU A O 1
ATOM 1180 N N . VAL A 1 147 ? -12.962 0.130 11.908 1.00 98.44 147 VAL A N 1
ATOM 1181 C CA . VAL A 1 147 ? -11.620 0.286 11.330 1.00 98.44 147 VAL A CA 1
ATOM 1182 C C . VAL A 1 147 ? -11.624 1.376 10.258 1.00 98.44 147 VAL A C 1
ATOM 1184 O O . VAL A 1 147 ? -10.686 2.173 10.192 1.00 98.44 147 VAL A O 1
ATOM 1187 N N . VAL A 1 148 ? -12.673 1.435 9.431 1.00 98.44 148 VAL A N 1
ATOM 1188 C CA . VAL A 1 148 ? -12.836 2.470 8.396 1.00 98.44 148 VAL A CA 1
ATOM 1189 C C . VAL A 1 148 ? -12.944 3.850 9.036 1.00 98.44 148 VAL A C 1
ATOM 1191 O O . VAL A 1 148 ? -12.227 4.768 8.634 1.00 98.44 148 VAL A O 1
ATOM 1194 N N . GLN A 1 149 ? -13.767 3.978 10.076 1.00 98.19 149 GLN A N 1
ATOM 1195 C CA . GLN A 1 149 ? -13.933 5.215 10.828 1.00 98.19 149 GLN A CA 1
ATOM 1196 C C . GLN A 1 149 ? -12.607 5.661 11.457 1.00 98.19 149 GLN A C 1
ATOM 1198 O O . GLN A 1 149 ? -12.200 6.810 11.281 1.00 98.19 149 GLN A O 1
ATOM 1203 N N . ALA A 1 150 ? -11.869 4.743 12.095 1.00 98.06 150 ALA A N 1
ATOM 1204 C CA . ALA A 1 150 ? -10.558 5.050 12.663 1.00 98.06 150 ALA A CA 1
ATOM 1205 C C . ALA A 1 150 ? -9.573 5.572 11.601 1.00 98.06 150 ALA A C 1
ATOM 1207 O O . ALA A 1 150 ? -8.906 6.586 11.824 1.00 98.06 150 ALA A O 1
ATOM 1208 N N . LEU A 1 151 ? -9.502 4.925 10.432 1.00 97.88 151 LEU A N 1
ATOM 1209 C CA . LEU A 1 151 ? -8.657 5.361 9.313 1.00 97.88 151 LEU A CA 1
ATOM 1210 C C . LEU A 1 151 ? -9.050 6.759 8.808 1.00 97.88 151 LEU A C 1
ATOM 1212 O O . LEU A 1 151 ? -8.180 7.616 8.638 1.00 97.88 151 LEU A O 1
ATOM 1216 N N . ASN A 1 152 ? -10.347 7.008 8.614 1.00 97.44 152 ASN A N 1
ATOM 1217 C CA . ASN A 1 152 ? -10.866 8.283 8.117 1.00 97.44 152 ASN A CA 1
ATOM 1218 C C . ASN A 1 152 ? -10.626 9.433 9.108 1.00 97.44 152 ASN A C 1
ATOM 1220 O O . ASN A 1 152 ? -10.175 10.510 8.711 1.00 97.44 152 ASN A O 1
ATOM 1224 N N . ASP A 1 153 ? -10.835 9.201 10.402 1.00 97.06 153 ASP A N 1
ATOM 1225 C CA . ASP A 1 153 ? -10.592 10.210 11.435 1.00 97.06 153 ASP A CA 1
ATOM 1226 C C . ASP A 1 153 ? -9.108 10.550 11.553 1.00 97.06 153 ASP A C 1
ATOM 1228 O O . ASP A 1 153 ? -8.726 11.717 11.682 1.00 97.06 153 ASP A O 1
ATOM 1232 N N . ARG A 1 154 ? -8.239 9.536 11.467 1.00 96.38 154 ARG A N 1
ATOM 1233 C CA . ARG A 1 154 ? -6.791 9.761 11.480 1.00 96.38 154 ARG A CA 1
ATOM 1234 C C . ARG A 1 154 ? -6.311 10.476 10.222 1.00 96.38 154 ARG A C 1
ATOM 1236 O O . ARG A 1 154 ? -5.423 11.321 10.316 1.00 96.38 154 ARG A O 1
ATOM 1243 N N . TRP A 1 155 ? -6.923 10.222 9.064 1.00 95.94 155 TRP A N 1
ATOM 1244 C CA . TRP A 1 155 ? -6.655 11.000 7.855 1.00 95.94 155 TRP A CA 1
ATOM 1245 C C . TRP A 1 155 ? -6.910 12.498 8.072 1.00 95.94 155 TRP A C 1
ATOM 1247 O O . TRP A 1 155 ? -6.071 13.319 7.694 1.00 95.94 155 TRP A O 1
ATOM 1257 N N . LEU A 1 156 ? -8.012 12.874 8.732 1.00 95.44 156 LEU A N 1
ATOM 1258 C CA . LEU A 1 156 ? -8.315 14.278 9.035 1.00 95.44 156 LEU A CA 1
ATOM 1259 C C . LEU A 1 156 ? -7.264 14.940 9.937 1.00 95.44 156 LEU A C 1
ATOM 1261 O O . LEU A 1 156 ? -6.982 16.124 9.761 1.00 95.44 156 LEU A O 1
ATOM 1265 N N . GLN A 1 157 ? -6.643 14.181 10.844 1.00 93.06 157 GLN A N 1
ATOM 1266 C CA . GLN A 1 157 ? -5.544 14.663 11.684 1.00 93.06 157 GLN A CA 1
ATOM 1267 C C . GLN A 1 157 ? -4.272 14.938 10.866 1.00 93.06 157 GLN A C 1
ATOM 1269 O O . GLN A 1 157 ? -3.601 15.946 11.080 1.00 93.06 157 GLN A O 1
ATOM 1274 N N . VAL A 1 158 ? -3.932 14.060 9.916 1.00 94.50 158 VAL A N 1
ATOM 1275 C CA . VAL A 1 158 ? -2.634 14.121 9.220 1.00 94.50 158 VAL A CA 1
ATOM 1276 C C . VAL A 1 158 ? -2.666 14.871 7.887 1.00 94.50 158 VAL A C 1
ATOM 1278 O O . VAL A 1 158 ? -1.613 15.313 7.419 1.00 94.50 158 VAL A O 1
ATOM 1281 N N . LYS A 1 159 ? -3.843 15.062 7.269 1.00 92.44 159 LYS A N 1
ATOM 1282 C CA . LYS A 1 159 ? -3.992 15.644 5.918 1.00 92.44 159 LYS A CA 1
ATOM 1283 C C . LYS A 1 159 ? -3.357 17.025 5.748 1.00 92.44 159 LYS A C 1
ATOM 1285 O O . LYS A 1 159 ? -2.983 17.378 4.636 1.00 92.44 159 LYS A O 1
ATOM 1290 N N . GLY A 1 160 ? -3.224 17.811 6.820 1.00 90.19 160 GLY A N 1
ATOM 1291 C CA . GLY A 1 160 ? -2.585 19.132 6.775 1.00 90.19 160 GLY A CA 1
ATOM 1292 C C . GLY A 1 160 ? -1.067 19.079 6.559 1.00 90.19 160 GLY A C 1
ATOM 1293 O O . GLY A 1 160 ? -0.498 20.006 5.989 1.00 90.19 160 GLY A O 1
ATOM 1294 N N . GLY A 1 161 ? -0.419 17.985 6.970 1.00 86.94 161 GLY A N 1
ATOM 1295 C CA . GLY A 1 161 ? 1.033 17.795 6.893 1.00 86.94 161 GLY A CA 1
ATOM 1296 C C . GLY A 1 161 ? 1.499 16.906 5.738 1.00 86.94 161 GLY A C 1
ATOM 1297 O O . GLY A 1 161 ? 2.670 16.537 5.686 1.00 86.94 161 GLY A O 1
ATOM 1298 N N . VAL A 1 162 ? 0.607 16.507 4.827 1.00 89.12 162 VAL A N 1
ATOM 1299 C CA . VAL A 1 162 ? 0.962 15.568 3.753 1.00 89.12 162 VAL A CA 1
ATOM 1300 C C . VAL A 1 162 ? 1.839 16.216 2.691 1.00 89.12 162 VAL A C 1
ATOM 1302 O O . VAL A 1 162 ? 1.675 17.376 2.310 1.00 89.12 162 VAL A O 1
ATOM 1305 N N . PHE A 1 163 ? 2.754 15.418 2.146 1.00 86.75 163 PHE A N 1
ATOM 1306 C CA . PHE A 1 163 ? 3.529 15.811 0.979 1.00 86.75 163 PHE A CA 1
ATOM 1307 C C . PHE A 1 163 ? 2.599 16.122 -0.205 1.00 86.75 163 PHE A C 1
ATOM 1309 O O . PHE A 1 163 ? 1.793 15.280 -0.602 1.00 86.75 163 PHE A O 1
ATOM 1316 N N . LYS A 1 164 ? 2.736 17.314 -0.795 1.00 87.50 164 LYS A N 1
ATOM 1317 C CA . LYS A 1 164 ? 1.959 17.726 -1.974 1.00 87.50 164 LYS A CA 1
ATOM 1318 C C . LYS A 1 164 ? 2.365 16.905 -3.198 1.00 87.50 164 LYS A C 1
ATOM 1320 O O . LYS A 1 164 ? 3.547 16.801 -3.521 1.00 87.50 164 LYS A O 1
ATOM 1325 N N . TYR A 1 165 ? 1.381 16.348 -3.896 1.00 85.56 165 TYR A N 1
ATOM 1326 C CA . TYR A 1 165 ? 1.602 15.516 -5.087 1.00 85.56 165 TYR A CA 1
ATOM 1327 C C . TYR A 1 165 ? 1.695 16.326 -6.388 1.00 85.56 165 TYR A C 1
ATOM 1329 O O . TYR A 1 165 ? 2.036 15.774 -7.430 1.00 85.56 165 TYR A O 1
ATOM 1337 N N . TRP A 1 166 ? 1.438 17.630 -6.314 1.00 84.25 166 TRP A N 1
ATOM 1338 C CA . TRP A 1 166 ? 1.552 18.602 -7.397 1.00 84.25 166 TRP A CA 1
ATOM 1339 C C . TRP A 1 166 ? 2.531 19.713 -6.996 1.00 84.25 166 TRP A C 1
ATOM 1341 O O . TRP A 1 166 ? 2.813 19.910 -5.808 1.00 84.25 166 TRP A O 1
ATOM 1351 N N . ARG A 1 167 ? 3.075 20.412 -7.990 1.00 72.56 167 ARG A N 1
ATOM 1352 C CA . ARG A 1 167 ? 3.967 21.563 -7.829 1.00 72.56 167 ARG A CA 1
ATOM 1353 C C . ARG A 1 167 ? 3.552 22.663 -8.780 1.00 72.56 167 ARG A C 1
ATOM 1355 O O . ARG A 1 167 ? 3.091 22.298 -9.882 1.00 72.56 167 ARG A O 1
#

Organism: Penicillium expansum (NCBI:txid27334)

Radius of gyration: 18.42 Å; chains: 1; bounding box: 45×39×42 Å

pLDDT: mean 87.36, std 13.04, range [48.72, 98.62]

Foldseek 3Di:
DVVLCVVLVDAEAEDECVVQVCPVVVVVVVVPSVVVNHDYDYDDDDDPPDDSPVRPDPDDCLPCVDPRNVVVCLAQVDPLNVVLVVQLVVQCVVVPHDPLLLVLLCVQAVDPADCVVPGDDDD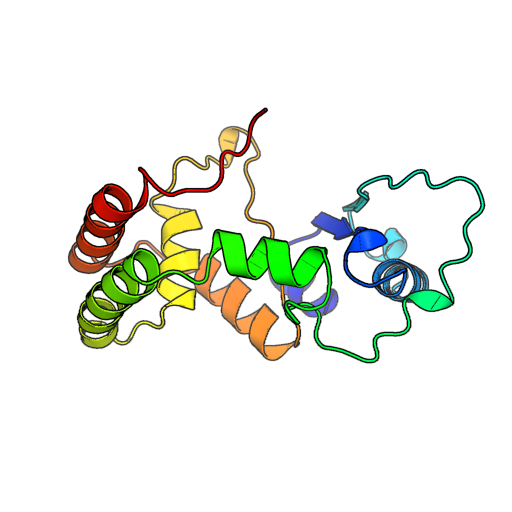DDPDPVSSNVNSVSNVDHHDDPSSSVSNVVSCVSCVVPHDDPDD